Protein AF-A0A1C6H0T8-F1 (afdb_monomer_lite)

Secondary structure (DSSP, 8-state):
--------S-TTS--HHHHHHHH-TT-TTS--HHHHHHHHHHHHH-SSEEEEE--SS----HHHHH-TTEEEEEE----GGGHHHHHHHHHTTSS------SS---SSGGGSTTTTTTTS-SS----TTTT--THHHHHHHHHHTT-

Structure (mmCIF, N/CA/C/O backbone):
data_AF-A0A1C6H0T8-F1
#
_entry.id   AF-A0A1C6H0T8-F1
#
loop_
_atom_site.group_PDB
_atom_site.id
_atom_site.type_symbol
_atom_site.label_atom_id
_atom_site.label_alt_id
_atom_site.label_comp_id
_atom_site.label_asym_id
_atom_site.label_entity_id
_atom_site.label_seq_id
_atom_site.pdbx_PDB_ins_code
_atom_site.Cartn_x
_atom_site.Cartn_y
_atom_site.Cartn_z
_atom_site.occupancy
_atom_site.B_iso_or_equiv
_atom_site.auth_seq_id
_atom_site.auth_comp_id
_atom_site.auth_asym_id
_atom_site.auth_atom_id
_atom_site.pdbx_PDB_model_num
ATOM 1 N N . MET A 1 1 ? 19.440 7.484 -16.255 1.00 38.00 1 MET A N 1
ATOM 2 C CA . MET A 1 1 ? 19.358 8.579 -17.247 1.00 38.00 1 MET A CA 1
ATOM 3 C C . MET A 1 1 ? 18.233 8.180 -18.184 1.00 38.00 1 MET A C 1
ATOM 5 O O . MET A 1 1 ? 18.455 7.317 -19.020 1.00 38.00 1 MET A O 1
ATOM 9 N N . GLU A 1 2 ? 17.011 8.667 -17.971 1.00 44.78 2 GLU A N 1
ATOM 10 C CA . GLU A 1 2 ? 15.927 8.392 -18.922 1.00 44.78 2 GLU A CA 1
ATOM 11 C C . GLU A 1 2 ? 16.230 9.121 -20.236 1.00 44.78 2 GLU A C 1
ATOM 13 O O . GLU A 1 2 ? 16.585 10.303 -20.240 1.00 44.78 2 GLU A O 1
ATOM 18 N N . TYR A 1 3 ? 16.157 8.395 -21.349 1.00 44.88 3 TYR A N 1
ATOM 19 C CA . TYR A 1 3 ? 16.279 8.956 -22.688 1.00 44.88 3 TYR A CA 1
ATOM 20 C C . TYR A 1 3 ? 15.083 9.883 -22.946 1.00 44.88 3 TYR A C 1
ATOM 22 O O . TYR A 1 3 ? 13.950 9.424 -22.964 1.00 44.88 3 TYR A O 1
ATOM 30 N N . ASN A 1 4 ? 15.309 11.182 -23.147 1.00 56.62 4 ASN A N 1
ATOM 31 C CA . ASN A 1 4 ? 14.241 12.174 -23.329 1.00 56.62 4 ASN A CA 1
ATOM 32 C C . ASN A 1 4 ? 14.103 12.674 -24.778 1.00 56.62 4 ASN A C 1
ATOM 34 O O . ASN A 1 4 ? 13.678 13.803 -25.009 1.00 56.62 4 ASN A O 1
ATOM 38 N N . GLY A 1 5 ? 14.423 11.832 -25.766 1.00 56.31 5 GLY A N 1
ATOM 39 C CA . GLY A 1 5 ? 14.209 12.103 -27.196 1.00 56.31 5 GLY A CA 1
ATOM 40 C C . GLY A 1 5 ? 12.739 12.107 -27.644 1.00 56.31 5 GLY A C 1
ATOM 41 O O . GLY A 1 5 ? 12.459 11.829 -28.807 1.00 56.31 5 GLY A O 1
ATOM 42 N N . GLU A 1 6 ? 11.792 12.390 -26.749 1.00 59.41 6 GLU A N 1
ATOM 43 C CA . GLU A 1 6 ? 10.364 12.345 -27.047 1.00 59.41 6 GLU A CA 1
ATOM 44 C C . GLU A 1 6 ? 9.867 13.669 -27.635 1.00 59.41 6 GLU A C 1
ATOM 46 O O . GLU A 1 6 ? 9.977 14.744 -27.040 1.00 59.41 6 GLU A O 1
ATOM 51 N N . PHE A 1 7 ? 9.265 13.572 -28.822 1.00 58.47 7 PHE A N 1
ATOM 52 C CA . PHE A 1 7 ? 8.320 14.562 -29.318 1.00 58.47 7 PHE A CA 1
ATOM 53 C C . PHE A 1 7 ? 7.196 14.706 -28.284 1.00 58.47 7 PHE A C 1
ATOM 55 O O . PHE A 1 7 ? 6.376 13.804 -28.141 1.00 58.47 7 PHE A O 1
ATOM 62 N N . ASN A 1 8 ? 7.169 15.827 -27.560 1.00 61.53 8 ASN A N 1
ATOM 63 C CA . ASN A 1 8 ? 6.057 16.184 -26.689 1.00 61.53 8 ASN A CA 1
ATOM 64 C C . ASN A 1 8 ? 5.010 16.960 -27.517 1.00 61.53 8 ASN A C 1
ATOM 66 O O . ASN A 1 8 ? 5.266 18.122 -27.851 1.00 61.53 8 ASN A O 1
ATOM 70 N N . PRO A 1 9 ? 3.851 16.365 -27.869 1.00 64.56 9 PRO A N 1
ATOM 71 C CA . PRO A 1 9 ? 2.785 17.081 -28.573 1.00 64.56 9 PRO A CA 1
ATOM 72 C C . PRO A 1 9 ? 2.162 18.211 -27.737 1.00 64.56 9 PRO A C 1
ATOM 74 O O . PRO A 1 9 ? 1.474 19.059 -28.304 1.00 64.56 9 PRO A O 1
ATOM 77 N N . TRP A 1 10 ? 2.429 18.246 -26.426 1.00 67.31 10 TRP A N 1
ATOM 78 C CA . TRP A 1 10 ? 1.857 19.171 -25.446 1.00 67.31 10 TRP A CA 1
ATOM 79 C C . TRP A 1 10 ? 2.974 19.919 -24.693 1.00 67.31 10 TRP A C 1
ATOM 81 O O . TRP A 1 10 ? 3.296 19.597 -23.551 1.00 67.31 10 TRP A O 1
ATOM 91 N N . PRO A 1 11 ? 3.645 20.891 -25.338 1.00 60.44 11 PRO A N 1
ATOM 92 C CA . PRO A 1 11 ? 4.848 21.546 -24.811 1.00 60.44 11 PRO A CA 1
ATOM 93 C C . PRO A 1 11 ? 4.638 22.344 -23.511 1.00 60.44 11 PRO A C 1
ATOM 95 O O . PRO A 1 11 ? 5.618 22.694 -22.851 1.00 60.44 11 PRO A O 1
ATOM 98 N N . ASP A 1 12 ? 3.392 22.650 -23.161 1.00 64.56 12 ASP A N 1
ATOM 99 C CA . ASP A 1 12 ? 2.960 23.311 -21.930 1.00 64.56 12 ASP A CA 1
ATOM 100 C C . ASP A 1 12 ? 2.586 22.335 -20.804 1.00 64.56 12 ASP A C 1
ATOM 102 O O . ASP A 1 12 ? 2.603 22.723 -19.634 1.00 64.56 12 ASP A O 1
ATOM 106 N N . GLU A 1 13 ? 2.319 21.067 -21.123 1.00 59.91 13 GLU A N 1
ATOM 107 C CA . GLU A 1 13 ? 2.213 20.014 -20.122 1.00 59.91 13 GLU A CA 1
ATOM 108 C C . GLU A 1 13 ? 3.627 19.611 -19.699 1.00 59.91 13 GLU A C 1
ATOM 110 O O . GLU A 1 13 ? 4.445 19.131 -20.491 1.00 59.91 13 GLU A O 1
ATOM 115 N N . THR A 1 14 ? 3.950 19.851 -18.427 1.00 57.28 14 THR A N 1
ATOM 116 C CA . THR A 1 14 ? 5.185 19.374 -17.809 1.00 57.28 14 THR A CA 1
ATOM 117 C C . THR A 1 14 ? 5.345 17.899 -18.156 1.00 57.28 14 THR A C 1
ATOM 119 O O . THR A 1 14 ? 4.455 17.104 -17.860 1.00 57.28 14 THR A O 1
ATOM 122 N N . SER A 1 15 ? 6.456 17.519 -18.795 1.00 70.56 15 SER A N 1
ATOM 123 C CA . SER A 1 15 ? 6.672 16.119 -19.168 1.00 70.56 15 SER A CA 1
ATOM 124 C C . SER A 1 15 ? 6.547 15.267 -17.903 1.00 70.56 15 SER A C 1
ATOM 126 O O . SER A 1 15 ? 7.357 15.440 -16.988 1.00 70.56 15 SER A O 1
ATOM 128 N N . MET A 1 16 ? 5.547 14.383 -17.849 1.00 69.88 16 MET A N 1
ATOM 129 C CA . MET A 1 16 ? 5.251 13.519 -16.697 1.00 69.88 16 MET A CA 1
ATOM 130 C C . MET A 1 16 ? 6.491 12.854 -16.072 1.00 69.88 16 MET A C 1
ATOM 132 O O . MET A 1 16 ? 6.556 12.810 -14.845 1.00 69.88 16 MET A O 1
ATOM 136 N N . PRO A 1 17 ? 7.526 12.452 -16.841 1.00 73.12 17 PRO A N 1
ATOM 137 C CA . PRO A 1 17 ? 8.780 11.953 -16.272 1.00 73.12 17 PRO A CA 1
ATOM 138 C C . PRO A 1 17 ? 9.494 12.929 -15.324 1.00 73.12 17 PRO A C 1
ATOM 140 O O . PRO A 1 17 ? 9.984 12.528 -14.275 1.00 73.12 17 PRO A O 1
ATOM 143 N N . LYS A 1 18 ? 9.509 14.233 -15.636 1.00 76.94 18 LYS A N 1
ATOM 144 C CA . LYS A 1 18 ? 10.136 15.254 -14.775 1.00 76.94 18 LYS A CA 1
ATOM 145 C C . LYS A 1 18 ? 9.392 15.405 -13.455 1.00 76.94 18 LYS A C 1
ATOM 147 O O . LYS A 1 18 ? 10.019 15.393 -12.404 1.00 76.94 18 LYS A O 1
ATOM 152 N N . LEU A 1 19 ? 8.064 15.516 -13.515 1.00 80.56 19 LEU A N 1
ATOM 153 C CA . LEU A 1 19 ? 7.232 15.602 -12.314 1.00 80.56 19 LEU A CA 1
ATOM 154 C C . LEU A 1 19 ? 7.360 14.334 -11.466 1.00 80.56 19 LEU A C 1
ATOM 156 O O . LEU A 1 19 ? 7.510 14.423 -10.253 1.00 80.56 19 LEU A O 1
ATOM 160 N N . SER A 1 20 ? 7.348 13.164 -12.109 1.00 81.75 20 SER A N 1
ATOM 161 C CA . SER A 1 20 ? 7.553 11.882 -11.436 1.00 81.75 20 SER A CA 1
ATOM 162 C C . SER A 1 20 ? 8.899 11.851 -10.710 1.00 81.75 20 SER A C 1
ATOM 164 O O . SER A 1 20 ? 8.937 11.564 -9.519 1.00 81.75 20 SER A O 1
ATOM 166 N N . ALA A 1 21 ? 9.986 12.246 -11.378 1.00 82.38 21 ALA A N 1
ATOM 167 C CA . ALA A 1 21 ? 11.323 12.272 -10.787 1.00 82.38 21 ALA A CA 1
ATOM 168 C C . ALA A 1 21 ? 11.448 13.249 -9.601 1.00 82.38 21 ALA A C 1
ATOM 170 O O . ALA A 1 21 ? 12.222 13.004 -8.678 1.00 82.38 21 ALA A O 1
ATOM 171 N N . GLU A 1 22 ? 10.689 14.349 -9.605 1.00 86.69 22 GLU A N 1
ATOM 172 C CA . GLU A 1 22 ? 10.637 15.295 -8.484 1.00 86.69 22 GLU A CA 1
ATOM 173 C C . GLU A 1 22 ? 9.837 14.751 -7.290 1.00 86.69 22 GLU A C 1
ATOM 175 O O . GLU A 1 22 ? 10.212 14.977 -6.138 1.00 86.69 22 GLU A O 1
ATOM 180 N N . VAL A 1 23 ? 8.738 14.036 -7.549 1.00 87.12 23 VAL A N 1
ATOM 181 C CA . VAL A 1 23 ? 7.859 13.474 -6.510 1.00 87.12 23 VAL A CA 1
ATOM 182 C C . VAL A 1 23 ? 8.450 12.198 -5.899 1.00 87.12 23 VAL A C 1
ATOM 184 O O . VAL A 1 23 ? 8.439 12.030 -4.677 1.00 87.12 23 VAL A O 1
ATOM 187 N N . TYR A 1 24 ? 8.997 11.319 -6.736 1.00 89.00 24 TYR A N 1
ATOM 188 C CA . TYR A 1 24 ? 9.503 9.993 -6.388 1.00 89.00 24 TYR A CA 1
ATOM 189 C C . TYR A 1 24 ? 11.035 9.953 -6.428 1.00 89.00 24 TYR A C 1
ATOM 191 O O . TYR A 1 24 ? 11.637 9.209 -7.198 1.00 89.00 24 TYR A O 1
ATOM 199 N N . LEU A 1 25 ? 11.675 10.750 -5.567 1.00 87.56 25 LEU A N 1
ATOM 200 C CA . LEU A 1 25 ? 13.142 10.860 -5.493 1.00 87.56 25 LEU A CA 1
ATOM 201 C C . LEU A 1 25 ? 13.857 9.512 -5.292 1.00 87.56 25 LEU A C 1
ATOM 203 O O . LEU A 1 25 ? 14.937 9.305 -5.838 1.00 87.56 25 LEU A O 1
ATOM 207 N N . ASP A 1 26 ? 13.246 8.607 -4.522 1.00 87.88 26 ASP A N 1
ATOM 208 C CA . ASP A 1 26 ? 13.780 7.271 -4.224 1.00 87.88 26 ASP A CA 1
ATOM 209 C C . ASP A 1 26 ? 13.193 6.179 -5.151 1.00 87.88 26 ASP A C 1
ATOM 211 O O . ASP A 1 26 ? 13.452 4.993 -4.949 1.00 87.88 26 ASP A O 1
ATOM 215 N N . GLY A 1 27 ? 12.388 6.557 -6.150 1.00 87.75 27 GLY A N 1
ATOM 216 C CA . GLY A 1 27 ? 11.562 5.650 -6.951 1.00 87.75 27 GLY A CA 1
ATOM 217 C C . GLY A 1 27 ? 10.133 5.497 -6.414 1.00 87.75 27 GLY A C 1
ATOM 218 O O . GLY A 1 27 ? 9.840 5.790 -5.254 1.00 87.75 27 GLY A O 1
ATOM 219 N N . ASP A 1 28 ? 9.229 5.042 -7.280 1.00 88.50 28 ASP A N 1
ATOM 220 C CA . ASP A 1 28 ? 7.789 4.893 -7.015 1.00 88.50 28 ASP A CA 1
ATOM 221 C C . ASP A 1 28 ? 7.438 3.682 -6.130 1.00 88.50 28 ASP A C 1
ATOM 223 O O . ASP A 1 28 ? 6.322 3.575 -5.621 1.00 88.50 28 ASP A O 1
ATOM 227 N N . PHE A 1 29 ? 8.410 2.801 -5.880 1.00 91.94 29 PHE A N 1
ATOM 228 C CA . PHE A 1 29 ? 8.291 1.694 -4.935 1.00 91.94 29 PHE A CA 1
ATOM 229 C C . PHE A 1 29 ? 8.236 2.153 -3.467 1.00 91.94 29 PHE A C 1
ATOM 231 O O . PHE A 1 29 ? 7.721 1.426 -2.618 1.00 91.94 29 PHE A O 1
ATOM 238 N N . TYR A 1 30 ? 8.763 3.331 -3.128 1.00 93.94 30 TYR A N 1
ATOM 239 C CA . TYR A 1 30 ? 8.821 3.813 -1.745 1.00 93.94 30 TYR A CA 1
ATOM 240 C C . TYR A 1 30 ? 7.826 4.942 -1.489 1.00 93.94 30 TYR A C 1
ATOM 242 O O . TYR A 1 30 ? 7.490 5.717 -2.381 1.00 93.94 30 TYR A O 1
ATOM 250 N N . LEU A 1 31 ? 7.418 5.093 -0.224 1.00 94.44 31 LEU A N 1
ATOM 251 C CA . LEU A 1 31 ? 6.688 6.286 0.202 1.00 94.44 31 LEU A CA 1
ATOM 252 C C . LEU A 1 31 ? 7.500 7.550 -0.101 1.00 94.44 31 LEU A C 1
ATOM 254 O O . LEU A 1 31 ? 8.695 7.644 0.222 1.00 94.44 31 LEU A O 1
ATOM 258 N N . THR A 1 32 ? 6.810 8.548 -0.638 1.00 94.56 32 THR A N 1
ATOM 259 C CA . THR A 1 32 ? 7.350 9.887 -0.862 1.00 94.56 32 THR A CA 1
ATOM 260 C C . THR A 1 32 ? 7.764 10.534 0.463 1.00 94.56 32 THR A C 1
ATOM 262 O O . THR A 1 32 ? 7.308 10.166 1.553 1.00 94.56 32 THR A O 1
ATOM 265 N N . ALA A 1 33 ? 8.609 11.566 0.396 1.00 93.56 33 ALA A N 1
ATOM 266 C CA . ALA A 1 33 ? 8.983 12.337 1.583 1.00 93.56 33 ALA A CA 1
ATOM 267 C C . ALA A 1 33 ? 7.758 12.959 2.286 1.00 93.56 33 ALA A C 1
AT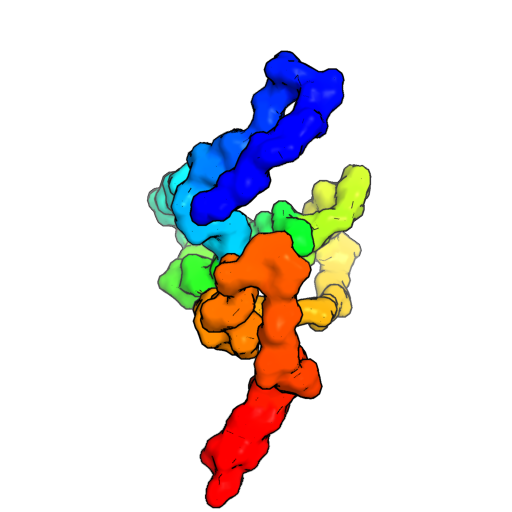OM 269 O O . ALA A 1 33 ? 7.723 13.052 3.515 1.00 93.56 33 ALA A O 1
ATOM 270 N N . GLY A 1 34 ? 6.740 13.352 1.510 1.00 94.62 34 GLY A N 1
ATOM 271 C CA . GLY A 1 34 ? 5.481 13.882 2.030 1.00 94.62 34 GLY A CA 1
ATOM 272 C C . GLY A 1 34 ? 4.681 12.840 2.810 1.00 94.62 34 GLY A C 1
ATOM 273 O O . GLY A 1 34 ? 4.247 13.121 3.925 1.00 94.62 34 GLY A O 1
ATOM 274 N N . GLU A 1 35 ? 4.539 11.628 2.272 1.00 95.25 35 GLU A N 1
ATOM 275 C CA . GLU A 1 35 ? 3.830 10.527 2.939 1.00 95.25 35 GLU A CA 1
ATOM 276 C C . GLU A 1 35 ? 4.545 10.075 4.214 1.00 95.25 35 GLU A C 1
ATOM 278 O O . GLU A 1 35 ? 3.900 9.914 5.248 1.00 95.25 35 GLU A O 1
ATOM 283 N N . LYS A 1 36 ? 5.882 9.962 4.185 1.00 95.38 36 LYS A N 1
ATOM 284 C CA . LYS A 1 36 ? 6.693 9.657 5.379 1.00 95.38 36 LYS A CA 1
ATOM 285 C C . LYS A 1 36 ? 6.496 10.710 6.475 1.00 95.38 36 LYS A C 1
ATOM 287 O O . LYS A 1 36 ? 6.347 10.370 7.645 1.00 95.38 36 LYS A O 1
ATOM 292 N N . LYS A 1 37 ? 6.465 11.995 6.101 1.00 96.69 37 LYS A N 1
ATOM 293 C CA . LYS A 1 37 ? 6.219 13.095 7.042 1.00 96.69 37 LYS A CA 1
ATOM 294 C C . LYS A 1 37 ? 4.807 13.042 7.624 1.00 96.69 37 LYS A C 1
ATOM 296 O O . LYS A 1 37 ? 4.654 13.219 8.828 1.00 96.69 37 LYS A O 1
ATOM 301 N N . LEU A 1 38 ? 3.794 12.805 6.790 1.00 96.38 38 LEU A N 1
ATOM 302 C CA . LEU A 1 38 ? 2.411 12.667 7.245 1.00 96.38 38 LEU A CA 1
ATOM 303 C C . LEU A 1 38 ? 2.276 11.514 8.241 1.00 96.38 38 LEU A C 1
ATOM 305 O O . LEU A 1 38 ? 1.645 11.682 9.280 1.00 96.38 38 LEU A O 1
ATOM 309 N N . LEU A 1 39 ? 2.897 10.373 7.941 1.00 95.69 39 LEU A N 1
ATOM 310 C CA . LEU A 1 39 ? 2.890 9.213 8.820 1.00 95.69 39 LEU A CA 1
ATOM 311 C C . LEU A 1 39 ? 3.477 9.562 10.198 1.00 95.69 39 LEU A C 1
ATOM 313 O O . LEU A 1 39 ? 2.789 9.384 11.198 1.00 95.69 39 LEU A O 1
ATOM 317 N N . ALA A 1 40 ? 4.660 10.185 10.242 1.00 95.50 40 ALA A N 1
ATOM 318 C CA . ALA A 1 40 ? 5.280 10.625 11.495 1.00 95.50 40 ALA A CA 1
ATOM 319 C C . ALA A 1 40 ? 4.376 11.580 12.304 1.00 95.50 40 ALA A C 1
ATOM 321 O O . ALA A 1 40 ? 4.254 11.449 13.519 1.00 95.50 40 ALA A O 1
ATOM 322 N N . GLN A 1 41 ? 3.680 12.510 11.640 1.00 97.25 41 GLN A N 1
ATOM 323 C CA . GLN A 1 41 ? 2.741 13.422 12.308 1.00 97.25 41 GLN A CA 1
ATOM 324 C C . GLN A 1 41 ? 1.520 12.699 12.896 1.00 97.25 41 GLN A C 1
ATOM 326 O O . GLN A 1 41 ? 0.998 13.107 13.931 1.00 97.25 41 GLN A O 1
ATOM 331 N N . VAL A 1 42 ? 1.035 11.643 12.240 1.00 96.62 42 VAL A N 1
ATOM 332 C CA . VAL A 1 42 ? -0.076 10.826 12.750 1.00 96.62 42 VAL A CA 1
ATOM 333 C C . VAL A 1 42 ? 0.391 9.975 13.934 1.00 96.62 42 VAL A C 1
ATOM 335 O O . VAL A 1 42 ? -0.307 9.915 14.946 1.00 96.62 42 VAL A O 1
ATOM 338 N N . GLU A 1 43 ? 1.579 9.375 13.841 1.00 95.00 43 GLU A N 1
ATOM 339 C CA . GLU A 1 43 ? 2.205 8.578 14.906 1.00 95.00 43 GLU A CA 1
ATOM 340 C C . GLU A 1 43 ? 2.450 9.388 16.190 1.00 95.00 43 GLU A C 1
ATOM 342 O O . GLU A 1 43 ? 2.355 8.842 17.291 1.00 95.00 43 GLU A O 1
ATOM 347 N N . GLU A 1 44 ? 2.721 10.692 16.083 1.00 96.38 44 GLU A N 1
ATOM 348 C CA . GLU A 1 44 ? 2.861 11.594 17.237 1.00 96.38 44 GLU A CA 1
ATOM 349 C C . GLU A 1 44 ? 1.551 11.783 18.020 1.00 96.38 44 GLU A C 1
ATOM 351 O O . GLU A 1 44 ? 1.583 12.056 19.221 1.00 96.38 44 GLU A O 1
ATOM 356 N N . VAL A 1 45 ? 0.399 11.646 17.356 1.00 97.56 45 VAL A N 1
ATOM 357 C CA . VAL A 1 45 ? -0.916 12.003 17.915 1.00 97.56 45 VAL A CA 1
ATOM 358 C C . VAL A 1 45 ? -1.749 10.777 18.288 1.00 97.56 45 VAL A C 1
ATOM 360 O O . VAL A 1 45 ? -2.545 10.841 19.227 1.00 97.56 45 VAL A O 1
ATOM 363 N N . TYR A 1 46 ? -1.589 9.663 17.573 1.00 97.19 46 TYR A N 1
ATOM 364 C CA . TYR A 1 46 ? -2.440 8.482 17.711 1.00 97.19 46 TYR A CA 1
ATOM 365 C C . TYR A 1 46 ? -1.629 7.225 18.024 1.00 97.19 46 TYR A C 1
ATOM 367 O O . TYR A 1 46 ? -0.607 6.965 17.403 1.00 97.19 46 TYR A O 1
ATOM 375 N N . ASP A 1 47 ? -2.141 6.392 18.934 1.00 96.06 47 ASP A N 1
ATOM 376 C CA . ASP A 1 47 ? -1.528 5.103 19.306 1.00 96.06 47 ASP A CA 1
ATOM 377 C C . ASP A 1 47 ? -2.208 3.887 18.656 1.00 96.06 47 ASP A C 1
ATOM 379 O O . ASP A 1 47 ? -1.818 2.745 18.892 1.00 96.06 47 ASP A O 1
ATOM 383 N N . LYS A 1 48 ? -3.272 4.112 17.876 1.00 96.69 48 LYS A N 1
ATOM 384 C CA . LYS A 1 48 ? -3.998 3.069 17.141 1.00 96.69 48 LYS A CA 1
ATOM 385 C C . LYS A 1 48 ? -4.321 3.562 15.745 1.00 96.69 48 LYS A C 1
ATOM 387 O O . LYS A 1 48 ? -5.243 4.357 15.565 1.00 96.69 48 LYS A O 1
ATOM 392 N N . ILE A 1 49 ? -3.568 3.071 14.775 1.00 97.69 49 ILE A N 1
ATOM 393 C CA . ILE A 1 49 ? -3.617 3.530 13.392 1.00 97.69 49 ILE A CA 1
ATOM 394 C C . ILE A 1 49 ? -4.087 2.379 12.500 1.00 97.69 49 ILE A C 1
ATOM 396 O O . ILE A 1 49 ? -3.667 1.231 12.655 1.00 97.69 49 ILE A O 1
ATOM 400 N N . VAL A 1 50 ? -4.980 2.698 11.563 1.00 97.31 50 VAL A N 1
ATOM 401 C CA . VAL A 1 50 ? -5.349 1.816 10.452 1.00 97.31 50 VAL A CA 1
ATOM 402 C C . VAL A 1 50 ? -4.929 2.502 9.164 1.00 97.31 50 VAL A C 1
ATOM 404 O O . VAL A 1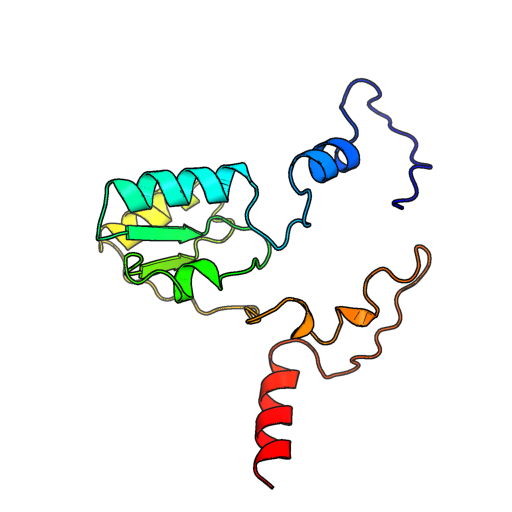 50 ? -5.320 3.639 8.909 1.00 97.31 50 VAL A O 1
ATOM 407 N N . VAL A 1 51 ? -4.143 1.804 8.352 1.00 97.12 51 VAL A N 1
ATOM 408 C CA . VAL A 1 51 ? -3.657 2.307 7.065 1.00 97.12 51 VAL A CA 1
ATOM 409 C C . VAL A 1 51 ? -4.549 1.794 5.941 1.00 97.12 51 VAL A C 1
ATOM 411 O O . VAL A 1 51 ? -4.896 0.615 5.905 1.00 97.12 51 VAL A O 1
ATOM 414 N N . VAL A 1 52 ? -4.878 2.660 4.984 1.00 96.62 52 VAL A N 1
ATOM 415 C CA . VAL A 1 52 ? -5.576 2.279 3.750 1.00 96.62 52 VAL A CA 1
ATOM 416 C C . VAL A 1 52 ? -4.644 2.507 2.562 1.00 96.62 52 VAL A C 1
ATOM 418 O O . VAL A 1 52 ? -4.266 3.637 2.272 1.00 96.62 52 VAL A O 1
ATOM 421 N N . LEU A 1 53 ? -4.271 1.428 1.877 1.00 95.69 53 LEU A N 1
ATOM 422 C CA . LEU A 1 53 ? -3.374 1.436 0.724 1.00 95.69 53 LEU A CA 1
ATOM 423 C C . LEU A 1 53 ? -4.186 1.595 -0.567 1.00 95.69 53 LEU A C 1
ATOM 425 O O . LEU A 1 53 ? -4.694 0.613 -1.117 1.00 95.69 53 LEU A O 1
ATOM 429 N N . ASN A 1 54 ? -4.296 2.832 -1.045 1.00 94.25 54 ASN A N 1
ATOM 430 C CA . ASN A 1 54 ? -4.857 3.174 -2.355 1.00 94.25 54 ASN A CA 1
ATOM 431 C C . ASN A 1 54 ? -3.724 3.296 -3.386 1.00 94.25 54 ASN A C 1
ATOM 433 O O . ASN A 1 54 ? -3.317 4.396 -3.752 1.00 94.25 54 ASN A O 1
ATOM 437 N N . ILE A 1 55 ? -3.164 2.153 -3.778 1.00 93.31 55 ILE A N 1
ATOM 438 C CA . ILE A 1 55 ? -1.968 2.057 -4.626 1.00 93.31 55 ILE A CA 1
ATOM 439 C C . ILE A 1 55 ? -2.267 1.224 -5.878 1.00 93.31 55 ILE A C 1
ATOM 441 O O . ILE A 1 55 ? -3.001 0.235 -5.809 1.00 93.31 55 ILE A O 1
ATOM 445 N N . GLY A 1 56 ? -1.705 1.632 -7.020 1.00 89.00 56 GLY A N 1
ATOM 446 C CA . GLY A 1 56 ? -1.823 0.904 -8.291 1.00 89.00 56 GLY A CA 1
ATOM 447 C C . GLY A 1 56 ? -0.767 -0.189 -8.461 1.00 89.00 56 GLY A C 1
ATOM 448 O O . GLY A 1 56 ? -1.094 -1.295 -8.882 1.00 89.00 56 GLY A O 1
ATOM 449 N N . GLY A 1 57 ? 0.476 0.115 -8.088 1.00 90.12 57 GLY A N 1
ATOM 450 C CA . GLY A 1 57 ? 1.584 -0.837 -8.020 1.00 90.12 57 GLY A CA 1
ATOM 451 C C . GLY A 1 57 ? 1.862 -1.299 -6.592 1.00 90.12 57 GLY A C 1
ATOM 452 O O . GLY A 1 57 ? 1.345 -0.736 -5.624 1.00 90.12 57 GLY A O 1
ATOM 453 N N . VAL A 1 58 ? 2.687 -2.335 -6.464 1.00 92.38 58 VAL A N 1
ATOM 454 C CA . VAL A 1 58 ? 3.215 -2.776 -5.170 1.00 92.38 58 VAL A CA 1
ATOM 455 C C . VAL A 1 58 ? 4.258 -1.772 -4.675 1.00 92.38 58 VAL A C 1
ATOM 457 O O . VAL A 1 58 ? 5.112 -1.348 -5.445 1.00 92.38 58 VAL A O 1
ATOM 460 N N . ILE A 1 59 ? 4.211 -1.442 -3.384 1.00 94.38 59 ILE A N 1
ATOM 461 C CA . ILE A 1 59 ? 5.178 -0.562 -2.713 1.00 94.38 59 ILE A CA 1
ATOM 462 C C . ILE A 1 59 ? 5.833 -1.278 -1.528 1.00 94.38 59 ILE A C 1
ATOM 464 O O . ILE A 1 59 ? 5.330 -2.305 -1.056 1.00 94.38 59 ILE A O 1
ATOM 468 N N . ASP A 1 60 ? 6.907 -0.701 -0.993 1.00 94.69 60 ASP A N 1
ATOM 469 C CA . ASP A 1 60 ? 7.466 -1.099 0.294 1.00 94.69 60 ASP A CA 1
ATOM 470 C C . ASP A 1 60 ? 6.411 -0.977 1.402 1.00 94.69 60 ASP A C 1
ATOM 472 O O . ASP A 1 60 ? 5.831 0.088 1.620 1.00 94.69 60 ASP A O 1
ATOM 476 N N . LEU A 1 61 ? 6.201 -2.068 2.142 1.00 95.19 61 LEU A N 1
ATOM 477 C CA . LEU A 1 61 ? 5.343 -2.110 3.331 1.00 95.19 61 LEU A CA 1
ATOM 478 C C . LEU A 1 61 ? 6.149 -2.347 4.618 1.00 95.19 61 LEU A C 1
ATOM 480 O O . LEU A 1 61 ? 5.572 -2.660 5.664 1.00 95.19 61 LEU A O 1
ATOM 484 N N . SER A 1 62 ? 7.483 -2.225 4.575 1.00 93.94 62 SER A N 1
ATOM 485 C CA . SER A 1 62 ? 8.336 -2.453 5.745 1.00 93.94 62 SER A CA 1
ATOM 486 C C . SER A 1 62 ? 8.021 -1.501 6.903 1.00 93.94 62 SER A C 1
ATOM 488 O O . SER A 1 62 ? 8.135 -1.900 8.061 1.00 93.94 62 SER A O 1
ATOM 490 N N . TRP A 1 63 ? 7.566 -0.282 6.604 1.00 94.44 63 TRP A N 1
ATOM 491 C CA . TRP A 1 63 ? 7.139 0.719 7.584 1.00 94.44 63 TRP A CA 1
ATOM 492 C C . TRP A 1 63 ? 5.900 0.276 8.375 1.00 94.44 63 TRP A C 1
ATOM 494 O O . TRP A 1 63 ? 5.917 0.376 9.596 1.00 94.44 63 TRP A O 1
ATOM 504 N N . ILE A 1 64 ? 4.901 -0.346 7.728 1.00 95.38 64 ILE A N 1
ATOM 505 C CA . ILE A 1 64 ? 3.728 -0.923 8.418 1.00 95.38 64 ILE A CA 1
ATOM 506 C C . ILE A 1 64 ? 4.168 -1.998 9.408 1.00 95.38 64 ILE A C 1
ATOM 508 O O . ILE A 1 64 ? 3.655 -2.091 10.514 1.00 95.38 64 ILE A O 1
ATOM 512 N N . LYS A 1 65 ? 5.125 -2.839 9.004 1.00 91.31 65 LYS A N 1
ATOM 513 C CA . LYS A 1 65 ? 5.603 -3.949 9.834 1.00 91.31 65 LYS A CA 1
ATOM 514 C C . LYS A 1 65 ? 6.435 -3.487 11.038 1.00 91.31 65 LYS A C 1
ATOM 516 O O . LYS A 1 65 ? 6.560 -4.246 11.995 1.00 91.31 65 LYS A O 1
ATOM 521 N N . ARG A 1 66 ? 7.085 -2.324 10.950 1.00 92.94 66 ARG A N 1
ATOM 522 C CA . ARG A 1 66 ? 8.015 -1.819 11.972 1.00 92.94 66 ARG A CA 1
ATOM 523 C C . ARG A 1 66 ? 7.339 -0.956 13.033 1.00 92.94 66 ARG A C 1
ATOM 525 O O . ARG A 1 66 ? 7.928 -0.802 14.097 1.00 92.94 66 ARG A O 1
ATOM 532 N N . ASP A 1 67 ? 6.170 -0.396 12.742 1.00 94.31 67 ASP A N 1
ATOM 533 C CA . ASP A 1 67 ? 5.442 0.459 13.674 1.00 94.31 67 ASP A CA 1
ATOM 534 C C . ASP A 1 67 ? 4.330 -0.314 14.397 1.00 94.31 67 ASP A C 1
ATOM 536 O O . ASP A 1 67 ? 3.311 -0.685 13.813 1.00 94.31 67 ASP A O 1
ATOM 540 N N . ASP A 1 68 ? 4.516 -0.512 15.703 1.00 95.25 68 ASP A N 1
ATOM 541 C CA . ASP A 1 68 ? 3.560 -1.194 16.577 1.00 95.25 68 ASP A CA 1
ATOM 542 C C . ASP A 1 68 ? 2.237 -0.418 16.754 1.00 95.25 68 ASP A C 1
ATOM 544 O O . ASP A 1 68 ? 1.240 -0.996 17.200 1.00 95.25 68 ASP A O 1
ATOM 548 N N . LYS A 1 69 ? 2.188 0.880 16.411 1.00 96.81 69 LYS A N 1
ATOM 549 C CA . LYS A 1 69 ? 0.954 1.685 16.455 1.00 96.81 69 LYS A CA 1
ATOM 550 C C . LYS A 1 69 ? 0.007 1.365 15.299 1.00 96.81 69 LYS A C 1
ATOM 552 O O . LYS A 1 69 ? -1.202 1.605 15.415 1.00 96.81 69 LYS A O 1
ATOM 557 N N . ILE A 1 70 ? 0.510 0.806 14.195 1.00 97.31 70 ILE A N 1
ATOM 558 C CA . ILE A 1 70 ? -0.306 0.406 13.045 1.00 97.31 70 ILE A CA 1
ATOM 559 C C . ILE A 1 70 ? -0.901 -0.980 13.305 1.00 97.31 70 ILE A C 1
ATOM 561 O O . ILE A 1 70 ? -0.287 -2.021 13.086 1.00 97.31 70 ILE A O 1
ATOM 565 N N . GLY A 1 71 ? -2.152 -0.994 13.762 1.00 96.31 71 GLY A N 1
ATOM 566 C CA . GLY A 1 71 ? -2.853 -2.223 14.138 1.00 96.31 71 GLY A CA 1
ATOM 567 C C . GLY A 1 71 ? -3.478 -2.981 12.965 1.00 96.31 71 GLY A C 1
ATOM 568 O O . GLY A 1 71 ? -3.812 -4.157 13.109 1.00 96.31 71 GLY A O 1
ATOM 569 N N . ALA A 1 72 ? -3.677 -2.326 11.817 1.00 96.38 72 ALA A N 1
ATOM 570 C CA . ALA A 1 72 ? -4.242 -2.952 10.624 1.00 96.38 72 ALA A CA 1
ATOM 571 C C . ALA A 1 72 ? -3.895 -2.189 9.337 1.00 96.38 72 ALA A C 1
ATOM 573 O O . ALA A 1 72 ? -3.697 -0.973 9.347 1.00 96.38 72 ALA A O 1
ATOM 574 N N . ALA A 1 73 ? -3.914 -2.910 8.215 1.00 96.62 73 ALA A N 1
ATOM 575 C CA . ALA A 1 73 ? -3.802 -2.347 6.876 1.00 96.62 73 ALA A CA 1
ATOM 576 C C . ALA A 1 73 ? -4.900 -2.911 5.961 1.00 96.62 73 ALA A C 1
ATOM 578 O O . ALA A 1 73 ? -5.140 -4.120 5.940 1.00 96.62 73 ALA A O 1
ATOM 579 N N . LEU A 1 74 ? -5.549 -2.036 5.192 1.00 97.00 74 LEU A N 1
ATOM 580 C CA . LEU A 1 74 ? -6.525 -2.379 4.160 1.00 97.00 74 LEU A CA 1
ATOM 581 C C . LEU A 1 74 ? -5.943 -2.050 2.785 1.00 97.00 74 LEU A C 1
ATOM 583 O O . LEU A 1 74 ? -5.663 -0.892 2.498 1.00 97.00 74 LEU A O 1
ATOM 587 N N . TYR A 1 75 ? -5.797 -3.051 1.917 1.00 96.12 75 TYR A N 1
ATOM 588 C CA . TYR A 1 75 ? -5.413 -2.834 0.522 1.00 96.12 75 TYR A CA 1
ATOM 589 C C . TYR A 1 75 ? -6.649 -2.585 -0.346 1.00 96.12 75 TYR A C 1
ATOM 591 O O . TYR A 1 75 ? -7.488 -3.473 -0.497 1.00 96.12 75 TYR A O 1
ATOM 599 N N . GLY A 1 76 ? -6.762 -1.366 -0.881 1.00 93.94 76 GLY A N 1
ATOM 600 C CA . GLY A 1 76 ? -7.878 -0.923 -1.721 1.00 93.94 76 GLY A CA 1
ATOM 601 C C . GLY A 1 76 ? -7.623 -1.027 -3.226 1.00 93.94 76 GLY A C 1
ATOM 602 O O . GLY A 1 76 ? -8.580 -1.014 -3.998 1.00 93.94 76 GLY A O 1
ATOM 603 N N . GLY A 1 77 ? -6.358 -1.149 -3.647 1.00 91.25 77 GLY A N 1
ATOM 604 C CA . GLY A 1 77 ? -5.983 -1.131 -5.064 1.00 91.25 77 GLY A CA 1
ATOM 605 C C . GLY A 1 77 ? -6.475 0.139 -5.766 1.00 91.25 77 GLY A C 1
ATOM 606 O O . GLY A 1 77 ? -6.541 1.201 -5.155 1.00 91.25 77 GLY A O 1
ATOM 607 N N . GLN A 1 78 ? -6.884 0.017 -7.030 1.00 89.81 78 GLN A N 1
ATOM 608 C CA . GLN A 1 78 ? -7.558 1.080 -7.782 1.00 89.81 78 GLN A CA 1
ATOM 609 C C . GLN A 1 78 ? -9.052 0.763 -7.927 1.00 89.81 78 GLN A C 1
ATOM 611 O O . GLN A 1 78 ? -9.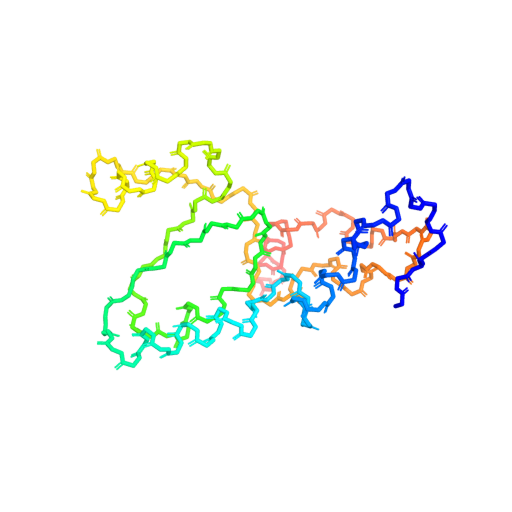510 0.276 -8.958 1.00 89.81 78 GLN A O 1
ATOM 616 N N . GLY A 1 79 ? -9.832 1.039 -6.880 1.00 89.69 79 GLY A N 1
ATOM 617 C CA . GLY A 1 79 ? -11.257 0.680 -6.791 1.00 89.69 79 GLY A CA 1
ATOM 618 C C . GLY A 1 79 ? -12.223 1.454 -7.706 1.00 89.69 79 GLY A C 1
ATOM 619 O O . GLY A 1 79 ? -13.437 1.349 -7.537 1.00 89.69 79 GLY A O 1
ATOM 620 N N . GLY A 1 80 ? -11.719 2.249 -8.654 1.00 94.12 80 GLY A N 1
ATOM 621 C CA . GLY A 1 80 ? -12.535 3.094 -9.528 1.00 94.12 80 GLY A CA 1
ATOM 622 C C . GLY A 1 80 ? -13.340 4.152 -8.763 1.00 94.12 80 GLY A C 1
ATOM 623 O O . GLY A 1 80 ? -13.002 4.523 -7.640 1.00 94.12 80 GLY A O 1
ATOM 624 N N . MET A 1 81 ? -14.424 4.637 -9.376 1.00 96.75 81 MET A N 1
ATOM 625 C CA . MET A 1 81 ? -15.231 5.743 -8.830 1.00 96.75 81 MET A CA 1
ATOM 626 C C . MET A 1 81 ? -15.860 5.428 -7.462 1.00 96.75 81 MET A C 1
ATOM 628 O O . MET A 1 81 ? -16.013 6.327 -6.643 1.00 96.75 81 MET A O 1
ATOM 632 N N . GLU A 1 82 ? -16.167 4.157 -7.188 1.00 96.88 82 GLU A N 1
ATOM 633 C CA . GLU A 1 82 ? -16.776 3.707 -5.926 1.00 96.88 82 GLU A CA 1
ATOM 634 C C . GLU A 1 82 ? -15.759 3.126 -4.930 1.00 96.88 82 GLU A C 1
ATOM 636 O O . GLU A 1 82 ? -16.139 2.617 -3.873 1.00 96.88 82 GLU A O 1
ATOM 641 N N . GLY A 1 83 ? -14.456 3.213 -5.226 1.00 95.75 83 GLY A N 1
ATOM 642 C CA . GLY A 1 83 ? -13.404 2.663 -4.369 1.00 95.75 83 GLY A CA 1
ATOM 643 C C . GLY A 1 83 ? -13.438 3.238 -2.953 1.00 95.75 83 GLY A C 1
ATOM 644 O O . GLY A 1 83 ? -13.321 2.495 -1.980 1.00 95.75 83 GLY A O 1
ATOM 645 N N . GLY A 1 84 ? -13.677 4.547 -2.823 1.00 96.31 84 GLY A N 1
ATOM 646 C CA . GLY A 1 84 ? -13.825 5.213 -1.525 1.00 96.31 84 GLY A CA 1
ATOM 647 C C . GLY A 1 84 ? -14.992 4.654 -0.706 1.00 96.31 84 GLY A C 1
ATOM 648 O O . GLY A 1 84 ? -14.810 4.278 0.453 1.00 96.31 84 GLY A O 1
ATOM 649 N N . THR A 1 85 ? -16.169 4.530 -1.327 1.00 97.50 85 THR A N 1
ATOM 650 C CA . THR A 1 85 ? -17.370 3.953 -0.706 1.00 97.50 85 THR A CA 1
ATOM 651 C C . THR A 1 85 ? -17.117 2.513 -0.258 1.00 97.50 85 THR A C 1
ATOM 653 O O . THR A 1 85 ? -17.425 2.151 0.878 1.00 97.50 85 THR A O 1
ATOM 656 N N . ALA A 1 86 ? -16.515 1.696 -1.125 1.00 96.94 86 ALA A N 1
ATOM 657 C CA . ALA A 1 86 ? -16.222 0.298 -0.834 1.00 96.94 86 ALA A CA 1
ATOM 658 C C . ALA A 1 86 ? -15.252 0.142 0.351 1.00 96.94 86 ALA A C 1
ATOM 660 O O . ALA A 1 86 ? -15.516 -0.637 1.269 1.00 96.94 86 ALA A O 1
ATOM 661 N N . MET A 1 87 ? -14.161 0.915 0.378 1.00 97.00 87 MET A N 1
ATOM 662 C CA . MET A 1 87 ? -13.201 0.897 1.488 1.00 97.00 87 MET A CA 1
ATOM 663 C C . MET A 1 87 ? -13.852 1.332 2.808 1.00 97.00 87 MET A C 1
ATOM 665 O O . MET A 1 87 ? -13.636 0.688 3.836 1.00 97.00 87 MET A O 1
ATOM 669 N N . ALA A 1 88 ? -14.704 2.362 2.786 1.00 97.12 88 ALA A N 1
ATOM 670 C CA . ALA A 1 88 ? -15.442 2.805 3.968 1.00 97.12 88 ALA A CA 1
ATOM 671 C C . ALA A 1 88 ? -16.387 1.717 4.507 1.00 97.12 88 ALA A C 1
ATOM 673 O O . ALA A 1 88 ? -16.417 1.471 5.711 1.00 97.12 88 ALA A O 1
ATOM 674 N N . GLN A 1 89 ? -17.114 1.011 3.634 1.00 98.06 89 GLN A N 1
ATOM 675 C CA . GLN A 1 89 ? -17.987 -0.095 4.045 1.00 98.06 89 GLN A CA 1
ATOM 676 C C . GLN A 1 89 ? -17.216 -1.228 4.734 1.00 98.06 89 GLN A C 1
ATOM 678 O O . GLN A 1 89 ? -17.706 -1.778 5.722 1.00 98.06 89 GLN A O 1
ATOM 683 N N . VAL A 1 90 ? -16.011 -1.554 4.255 1.00 97.69 90 VAL A N 1
ATOM 684 C CA . VAL A 1 90 ? -15.140 -2.555 4.892 1.00 97.69 90 VAL A CA 1
ATOM 685 C C . VAL A 1 90 ? -14.656 -2.072 6.260 1.00 97.69 90 VAL A C 1
ATOM 687 O O . VAL A 1 90 ? -14.768 -2.805 7.240 1.00 97.69 90 VAL A O 1
ATOM 690 N N . LEU A 1 91 ? -14.173 -0.829 6.359 1.00 97.06 91 LEU A N 1
ATOM 691 C CA . LEU A 1 91 ? -13.688 -0.254 7.621 1.00 97.06 91 LEU A CA 1
ATOM 692 C C . LEU A 1 91 ? -14.793 -0.138 8.679 1.00 97.06 91 LEU A C 1
ATOM 694 O O . LEU A 1 91 ? -14.537 -0.335 9.865 1.00 97.06 91 LEU A O 1
ATOM 698 N N . CYS A 1 92 ? -16.027 0.144 8.257 1.00 97.88 92 CYS A N 1
ATOM 699 C CA . CYS A 1 92 ? -17.194 0.196 9.135 1.00 97.88 92 CYS A CA 1
ATOM 700 C C . CYS A 1 92 ? -17.811 -1.185 9.425 1.00 97.88 92 CYS A C 1
ATOM 702 O O . CYS A 1 92 ? -18.811 -1.256 10.137 1.00 97.88 92 CYS A O 1
ATOM 704 N N . GLY A 1 93 ? -17.258 -2.274 8.879 1.00 97.56 93 GLY A N 1
ATOM 705 C CA . GLY A 1 93 ? -17.756 -3.634 9.102 1.00 97.56 93 GLY A CA 1
ATOM 706 C C . GLY A 1 93 ? -19.107 -3.935 8.443 1.00 97.56 93 GLY A C 1
ATOM 707 O O . GLY A 1 93 ? -19.765 -4.903 8.816 1.00 97.56 93 GLY A O 1
ATOM 708 N N . LEU A 1 94 ? -19.530 -3.129 7.465 1.00 98.44 94 LEU A N 1
ATOM 709 C CA . LEU A 1 94 ? -20.748 -3.375 6.684 1.00 98.44 94 LEU A CA 1
ATOM 710 C C . LEU A 1 94 ? -20.563 -4.540 5.704 1.00 98.44 94 LEU A C 1
ATOM 712 O O . LEU A 1 94 ? -21.528 -5.210 5.342 1.00 98.44 94 LEU A O 1
ATOM 716 N N . VAL A 1 95 ? -19.318 -4.787 5.291 1.00 97.38 95 VAL A N 1
ATOM 717 C CA . VAL A 1 95 ? -18.921 -5.912 4.443 1.00 97.38 95 VAL A CA 1
ATOM 718 C C . VAL A 1 95 ? -17.629 -6.515 4.988 1.00 97.38 95 VAL A C 1
ATOM 720 O O . VAL A 1 95 ? -16.718 -5.792 5.386 1.00 97.38 95 VAL A O 1
ATOM 723 N N . ASN A 1 96 ? -17.526 -7.846 4.978 1.00 97.19 96 ASN A N 1
ATOM 724 C CA . ASN A 1 96 ? -16.296 -8.536 5.363 1.00 97.19 96 ASN A CA 1
ATOM 725 C C . ASN A 1 96 ? -15.273 -8.533 4.214 1.00 97.19 96 ASN A C 1
ATOM 727 O O . ASN A 1 96 ? -15.629 -8.879 3.081 1.00 97.19 96 ASN A O 1
ATOM 731 N N . PRO A 1 97 ? 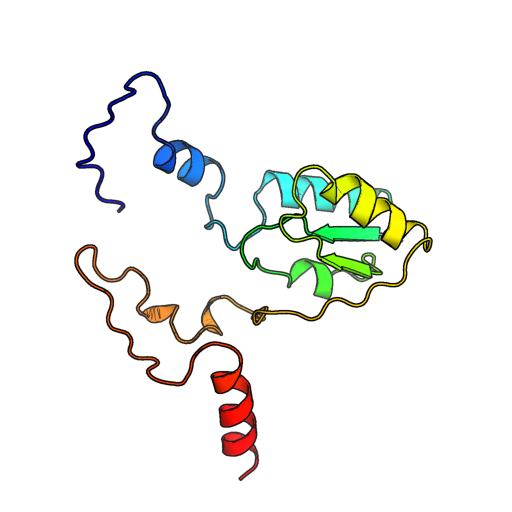-13.991 -8.227 4.486 1.00 95.88 97 PRO A N 1
ATOM 732 C CA . PRO A 1 97 ? -12.950 -8.299 3.470 1.00 95.88 97 PRO A CA 1
ATOM 733 C C . PRO A 1 97 ? -12.755 -9.752 3.012 1.00 95.88 97 PRO A C 1
ATOM 735 O O . PRO A 1 97 ? -12.583 -10.661 3.824 1.00 95.88 97 PRO A O 1
ATOM 738 N N . SER A 1 98 ? -12.770 -9.976 1.696 1.00 96.69 98 SER A N 1
ATOM 739 C CA . SER A 1 98 ? -12.650 -11.315 1.089 1.00 96.69 98 SER A CA 1
ATOM 740 C C . SER A 1 98 ? -11.579 -11.419 -0.004 1.00 96.69 98 SER A C 1
ATOM 742 O O . SER A 1 98 ? -11.304 -12.520 -0.487 1.00 96.69 98 SER A O 1
ATOM 744 N N . GLY A 1 99 ? -10.936 -10.301 -0.355 1.00 94.00 99 GLY A N 1
ATOM 745 C CA . GLY A 1 99 ? -9.880 -10.250 -1.364 1.00 94.00 99 GLY A CA 1
ATOM 746 C C . GLY A 1 99 ? -8.670 -11.128 -1.028 1.00 94.00 99 GLY A C 1
ATOM 747 O O . GLY A 1 99 ? -8.383 -11.430 0.136 1.00 94.00 99 GLY A O 1
ATOM 748 N N . LYS A 1 100 ? -7.950 -11.537 -2.073 1.00 95.25 100 LYS A N 1
ATOM 749 C CA . LYS A 1 100 ? -6.652 -12.220 -2.000 1.00 95.25 100 LYS A CA 1
ATOM 750 C C . LYS A 1 100 ? -5.650 -11.432 -2.833 1.00 95.25 100 LYS A C 1
ATOM 752 O O . LYS A 1 100 ? -6.033 -10.822 -3.826 1.00 95.25 100 LYS A O 1
ATOM 757 N N . LEU A 1 101 ? -4.386 -11.438 -2.417 1.00 92.81 101 LEU A N 1
ATOM 758 C CA . LEU A 1 101 ? -3.328 -10.769 -3.166 1.00 92.81 101 LEU A CA 1
ATOM 759 C C . LEU A 1 101 ? -3.146 -11.463 -4.520 1.00 92.81 101 LEU A C 1
ATOM 761 O O . LEU A 1 101 ? -2.961 -12.679 -4.567 1.00 92.81 101 LEU A O 1
ATOM 765 N N . ALA A 1 102 ? -3.228 -10.681 -5.595 1.00 89.88 102 ALA A N 1
ATOM 766 C CA . ALA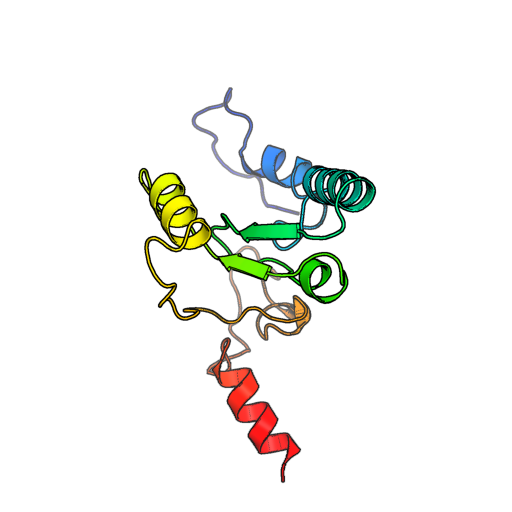 A 1 102 ? -2.949 -11.142 -6.953 1.00 89.88 102 ALA A CA 1
ATOM 767 C C . ALA A 1 102 ? -1.446 -11.111 -7.277 1.00 89.88 102 ALA A C 1
ATOM 769 O O . ALA A 1 102 ? -1.009 -11.829 -8.170 1.00 89.88 102 ALA A O 1
ATOM 770 N N . ASP A 1 103 ? -0.670 -10.325 -6.524 1.00 90.25 103 ASP A N 1
ATOM 771 C CA . ASP A 1 103 ? 0.780 -10.208 -6.662 1.00 90.25 103 ASP A CA 1
ATOM 772 C C . ASP A 1 103 ? 1.500 -10.416 -5.318 1.00 90.25 103 ASP A C 1
ATOM 774 O O . ASP A 1 103 ? 0.894 -10.391 -4.240 1.00 90.25 103 ASP A O 1
ATOM 778 N N . THR A 1 104 ? 2.807 -10.644 -5.377 1.00 90.75 104 THR A N 1
ATOM 779 C CA . THR A 1 104 ? 3.675 -10.768 -4.210 1.00 90.75 104 THR A CA 1
ATOM 780 C C . THR A 1 104 ? 4.078 -9.387 -3.729 1.00 90.75 104 THR A C 1
ATOM 782 O O . THR A 1 104 ? 4.644 -8.617 -4.483 1.00 90.75 104 THR A O 1
ATOM 785 N N . PHE A 1 105 ? 3.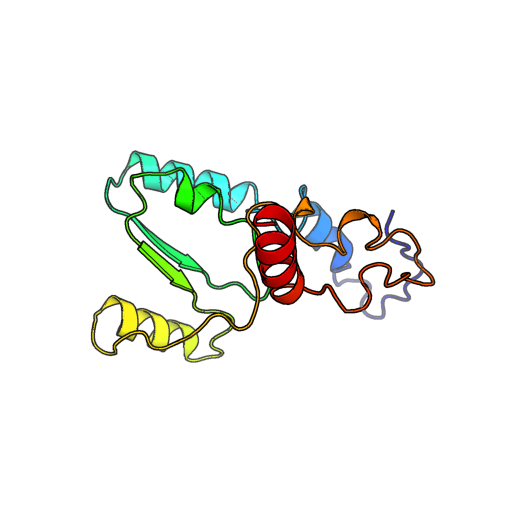874 -9.111 -2.443 1.00 91.75 105 PHE A N 1
ATOM 786 C CA . PHE A 1 105 ? 4.476 -7.961 -1.773 1.00 91.75 105 PHE A CA 1
ATOM 787 C C . PHE A 1 105 ? 5.814 -8.399 -1.179 1.00 91.75 105 PHE A C 1
ATOM 789 O O . PHE A 1 105 ? 5.854 -9.039 -0.121 1.00 91.75 105 PHE A O 1
ATOM 796 N N . ALA A 1 106 ? 6.898 -8.143 -1.912 1.00 89.75 106 ALA A N 1
ATOM 797 C CA . ALA A 1 106 ? 8.248 -8.471 -1.470 1.00 89.75 106 ALA A CA 1
ATOM 798 C C . ALA A 1 106 ? 8.645 -7.666 -0.220 1.00 89.75 106 ALA A C 1
ATOM 800 O O . ALA A 1 106 ? 8.149 -6.566 0.012 1.00 89.75 106 ALA A O 1
ATOM 801 N N . ALA A 1 107 ? 9.528 -8.226 0.615 1.00 88.69 107 ALA A N 1
ATOM 802 C CA . ALA A 1 107 ? 9.978 -7.541 1.829 1.00 88.69 107 ALA A CA 1
ATOM 803 C C . ALA A 1 107 ? 11.003 -6.438 1.529 1.00 88.69 107 ALA A C 1
ATOM 805 O O . ALA A 1 107 ? 11.130 -5.498 2.311 1.00 88.69 107 ALA A O 1
ATOM 806 N N . ARG A 1 108 ? 11.737 -6.582 0.424 1.00 89.75 108 ARG A N 1
ATOM 807 C CA . ARG A 1 108 ? 12.647 -5.594 -0.152 1.00 89.75 108 ARG A CA 1
ATOM 808 C C . ARG A 1 108 ? 12.541 -5.649 -1.670 1.00 89.75 108 ARG A C 1
ATOM 810 O O . ARG A 1 108 ? 12.179 -6.694 -2.214 1.00 89.75 108 ARG A O 1
ATOM 817 N N . LEU A 1 109 ? 12.905 -4.561 -2.340 1.00 89.19 109 LEU A N 1
ATOM 818 C CA . LEU A 1 109 ? 12.898 -4.501 -3.800 1.00 89.19 109 LEU A CA 1
ATOM 819 C C . LEU A 1 109 ? 13.809 -5.580 -4.405 1.00 89.19 109 LEU A C 1
ATOM 821 O O . LEU A 1 109 ? 13.428 -6.250 -5.358 1.00 89.19 109 LEU A O 1
ATOM 825 N N . GLU A 1 110 ? 14.967 -5.840 -3.799 1.00 90.12 110 GLU A N 1
ATOM 826 C CA . GLU A 1 110 ? 15.937 -6.834 -4.283 1.00 90.12 110 GLU A CA 1
ATOM 827 C C . GLU A 1 110 ? 15.472 -8.283 -4.087 1.00 90.12 110 GLU A C 1
ATOM 829 O O . GLU A 1 110 ? 16.111 -9.210 -4.577 1.00 90.12 110 GLU A O 1
ATOM 834 N N . ASP A 1 111 ? 14.370 -8.509 -3.364 1.00 89.62 111 ASP A N 1
ATOM 835 C CA . ASP A 1 111 ? 13.789 -9.846 -3.254 1.00 89.62 111 ASP A CA 1
ATOM 836 C C . ASP A 1 111 ? 12.953 -10.207 -4.504 1.00 89.62 111 ASP A C 1
ATOM 838 O O . ASP A 1 111 ? 12.583 -11.375 -4.666 1.00 89.62 111 ASP A O 1
ATOM 842 N N . TYR A 1 112 ? 12.658 -9.244 -5.393 1.00 88.75 112 TYR A N 1
ATOM 843 C CA . TYR A 1 112 ? 12.167 -9.561 -6.734 1.00 88.75 112 TYR A CA 1
ATOM 844 C C . TYR A 1 112 ? 13.338 -10.004 -7.627 1.00 88.75 112 TYR A C 1
ATOM 846 O O . TYR A 1 112 ? 14.325 -9.282 -7.744 1.00 88.75 112 TYR A O 1
ATOM 854 N N . PRO A 1 113 ? 13.232 -11.156 -8.309 1.00 88.25 113 PRO A N 1
ATOM 855 C CA . PRO A 1 113 ? 14.308 -11.693 -9.150 1.00 88.25 113 PRO A CA 1
ATOM 856 C C . PRO A 1 113 ? 14.707 -10.799 -10.316 1.00 88.25 113 PRO A C 1
ATOM 858 O O . PRO A 1 113 ? 15.847 -10.850 -10.760 1.00 88.25 113 PRO A O 1
ATOM 861 N N . SER A 1 114 ? 13.764 -10.009 -10.824 1.00 87.94 114 SER A N 1
ATOM 862 C CA . SER A 1 114 ? 13.995 -9.134 -11.965 1.00 87.94 114 SER A CA 1
ATOM 863 C C . SER A 1 114 ? 14.764 -7.867 -11.588 1.00 87.94 114 SER A C 1
ATOM 865 O O . SER A 1 114 ? 15.314 -7.236 -12.478 1.00 87.94 114 SER A O 1
ATOM 867 N N . THR A 1 115 ? 14.838 -7.491 -10.303 1.00 88.38 115 THR A N 1
ATOM 868 C CA . THR A 1 115 ? 15.330 -6.173 -9.859 1.00 88.38 115 THR A CA 1
ATOM 869 C C . THR A 1 115 ? 16.728 -5.824 -10.358 1.00 88.38 115 THR A C 1
ATOM 871 O O . THR A 1 115 ? 16.952 -4.680 -10.733 1.00 88.38 115 THR A O 1
ATOM 874 N N . GLU A 1 116 ? 17.662 -6.776 -10.364 1.00 85.88 116 GLU A N 1
ATOM 875 C CA . GLU A 1 116 ? 19.068 -6.507 -10.704 1.00 85.88 116 GLU A CA 1
ATOM 876 C C . GLU A 1 116 ? 19.253 -6.059 -12.162 1.00 85.88 116 GLU A C 1
ATOM 878 O O . GLU A 1 116 ? 19.998 -5.117 -12.419 1.00 85.88 116 GLU A O 1
ATOM 883 N N . ASN A 1 117 ? 18.537 -6.691 -13.096 1.00 83.50 117 ASN A N 1
ATOM 884 C CA . ASN A 1 117 ? 18.700 -6.470 -14.539 1.00 83.50 117 ASN A CA 1
ATOM 885 C C . ASN A 1 117 ? 17.586 -5.587 -15.133 1.00 83.50 117 ASN A C 1
ATOM 887 O O . ASN A 1 117 ? 17.590 -5.259 -16.323 1.00 83.50 117 ASN A O 1
ATOM 891 N N . PHE A 1 118 ? 16.599 -5.203 -14.316 1.00 82.88 118 PHE A N 1
ATOM 892 C CA . PHE A 1 118 ? 15.497 -4.354 -14.747 1.00 82.88 118 PHE A CA 1
ATOM 893 C C . PHE A 1 118 ? 16.023 -2.956 -15.101 1.00 82.88 118 PHE A C 1
ATOM 895 O O . PHE A 1 118 ? 16.667 -2.302 -14.286 1.00 82.88 118 PHE A O 1
ATOM 902 N N . HIS A 1 119 ? 15.735 -2.494 -16.322 1.00 78.56 119 HIS A N 1
ATOM 903 C CA . HIS A 1 119 ? 16.211 -1.220 -16.885 1.00 78.56 119 HIS A CA 1
ATOM 904 C C . HIS A 1 119 ? 17.727 -1.097 -17.147 1.00 78.56 119 HIS A C 1
ATOM 906 O O . HIS A 1 119 ? 18.229 0.022 -17.260 1.00 78.56 119 HIS A O 1
ATOM 912 N N . GLU A 1 120 ? 18.464 -2.202 -17.316 1.00 81.06 120 GLU A N 1
ATOM 913 C CA . GLU A 1 120 ? 19.879 -2.135 -17.730 1.00 81.06 120 GLU A CA 1
ATOM 914 C C . GLU A 1 120 ? 20.061 -1.511 -19.133 1.00 81.06 120 GLU A C 1
ATOM 916 O O . GLU A 1 120 ? 21.032 -0.793 -19.382 1.00 81.06 120 GLU A O 1
ATOM 921 N N . SER A 1 121 ? 19.107 -1.733 -20.046 1.00 83.56 121 SER A N 1
ATOM 922 C CA . SER A 1 121 ? 19.119 -1.206 -21.416 1.00 83.56 121 SER A CA 1
ATOM 923 C C . SER A 1 121 ? 17.809 -0.494 -21.766 1.00 83.56 121 SER A C 1
ATOM 925 O O . SER A 1 121 ? 16.730 -0.844 -21.291 1.00 83.56 121 SER A O 1
ATOM 927 N N . VAL A 1 122 ? 17.912 0.532 -22.616 1.00 80.38 122 VAL A N 1
ATOM 928 C CA . VAL A 1 122 ? 16.759 1.266 -23.171 1.00 80.38 122 VAL A CA 1
ATOM 929 C C . VAL A 1 122 ? 16.161 0.580 -24.403 1.00 80.38 122 VAL A C 1
ATOM 931 O O . VAL A 1 122 ? 15.074 0.945 -24.839 1.00 80.38 122 VAL A O 1
ATOM 934 N N . GLU A 1 123 ? 16.866 -0.398 -24.978 1.00 84.38 123 GLU A N 1
ATOM 935 C CA . GLU A 1 123 ? 16.450 -1.106 -26.196 1.00 84.38 123 GLU A CA 1
ATOM 936 C C . GLU A 1 123 ? 15.861 -2.489 -25.898 1.00 84.38 123 GLU A C 1
ATOM 938 O O . GLU A 1 123 ? 15.016 -2.978 -26.648 1.00 84.38 123 GLU A O 1
ATOM 943 N N . TYR A 1 124 ? 16.306 -3.132 -24.816 1.00 83.62 124 TYR A N 1
ATOM 944 C CA . TYR A 1 124 ? 15.902 -4.487 -24.452 1.00 83.62 124 TYR A CA 1
ATOM 945 C C . TYR A 1 124 ? 16.001 -4.722 -22.941 1.00 83.62 124 TYR A C 1
ATOM 947 O O . TYR A 1 124 ? 16.659 -3.977 -22.222 1.00 83.62 124 TYR A O 1
ATOM 955 N N . VAL A 1 125 ? 15.354 -5.787 -22.468 1.00 86.38 125 VAL A N 1
ATOM 956 C CA . VAL A 1 125 ? 15.497 -6.312 -21.104 1.00 86.38 125 VAL A CA 1
ATOM 957 C C . VAL A 1 125 ? 15.632 -7.824 -21.217 1.00 86.38 125 VAL A C 1
ATOM 959 O O . VAL A 1 125 ? 14.788 -8.465 -21.847 1.00 86.38 125 VAL A O 1
ATOM 962 N N . ASP A 1 126 ? 16.682 -8.387 -20.622 1.00 88.12 126 ASP A N 1
ATOM 963 C CA . ASP A 1 126 ? 16.910 -9.831 -20.606 1.00 88.12 126 ASP A CA 1
ATOM 964 C C . ASP A 1 126 ? 16.198 -10.476 -19.409 1.00 88.12 126 ASP A C 1
ATOM 966 O O . ASP A 1 126 ? 16.500 -10.196 -18.250 1.00 88.12 126 ASP A O 1
ATOM 970 N N . TYR A 1 127 ? 15.256 -11.378 -19.694 1.00 87.19 127 TYR A N 1
ATOM 971 C CA . TYR A 1 127 ? 14.433 -12.066 -18.689 1.00 87.19 127 TYR A CA 1
ATOM 972 C C . TYR A 1 127 ? 15.202 -13.249 -18.089 1.00 87.19 127 TYR A C 1
ATOM 974 O O . TYR A 1 127 ? 14.925 -14.421 -18.359 1.00 87.19 127 TYR A O 1
ATOM 982 N N . THR A 1 128 ? 16.232 -12.932 -17.307 1.00 89.00 128 THR A N 1
ATOM 983 C CA . THR A 1 128 ? 17.130 -13.915 -16.679 1.00 89.00 128 THR A CA 1
ATOM 984 C C . THR A 1 128 ? 16.452 -14.778 -15.615 1.00 89.00 128 THR A C 1
ATOM 986 O O . THR A 1 128 ? 16.929 -15.868 -15.302 1.00 89.00 128 THR A O 1
ATOM 989 N N . GLU A 1 129 ? 15.324 -14.320 -15.075 1.00 83.75 129 GLU A N 1
ATOM 990 C CA . GLU A 1 129 ? 14.533 -15.035 -14.082 1.00 83.75 129 GLU A CA 1
ATOM 991 C C . GLU A 1 129 ? 13.770 -16.235 -14.666 1.00 83.75 129 GLU A C 1
ATOM 993 O O . GLU A 1 129 ? 13.370 -17.129 -13.915 1.00 83.75 129 GLU A O 1
ATOM 998 N N . ASP A 1 130 ? 13.604 -16.299 -15.994 1.00 86.06 130 ASP A N 1
ATOM 999 C CA . ASP A 1 130 ? 12.886 -17.358 -16.714 1.00 86.06 130 ASP A CA 1
ATOM 1000 C C . ASP A 1 130 ? 11.517 -17.664 -16.064 1.00 86.06 130 ASP A C 1
ATOM 1002 O O . ASP A 1 130 ? 10.602 -16.842 -16.075 1.00 86.06 130 ASP A O 1
ATOM 1006 N N . ARG A 1 131 ? 11.346 -18.845 -15.456 1.00 81.38 131 ARG A N 1
ATOM 1007 C CA . ARG A 1 131 ? 10.087 -19.256 -14.807 1.00 81.38 131 ARG A CA 1
ATOM 1008 C C . ARG A 1 131 ? 9.968 -18.789 -13.360 1.00 81.38 131 ARG A C 1
ATOM 1010 O O . ARG A 1 131 ? 8.928 -18.999 -12.733 1.00 81.38 131 ARG A O 1
ATOM 1017 N N . LEU A 1 132 ? 11.027 -18.228 -12.788 1.00 79.06 132 LEU A N 1
ATOM 1018 C CA . LEU A 1 132 ? 11.089 -17.816 -11.392 1.00 79.06 132 LEU A CA 1
ATOM 1019 C C . LEU A 1 132 ? 10.578 -16.385 -11.252 1.00 79.06 132 LEU A C 1
ATOM 1021 O O . LEU A 1 132 ? 11.325 -15.492 -10.889 1.00 79.06 132 LEU A O 1
ATOM 1025 N N . VAL A 1 133 ? 9.285 -16.180 -11.496 1.00 76.94 133 VAL A N 1
ATOM 1026 C CA . VAL A 1 133 ? 8.632 -14.874 -11.326 1.00 76.94 133 VAL A CA 1
ATOM 1027 C C . VAL A 1 133 ? 7.769 -14.881 -10.060 1.00 76.94 133 VAL A C 1
ATOM 1029 O O . VAL A 1 133 ? 7.000 -15.819 -9.821 1.00 76.94 133 VAL A O 1
ATOM 1032 N N . SER A 1 134 ? 7.878 -13.830 -9.240 1.00 75.12 134 SER A N 1
ATOM 1033 C CA . SER A 1 134 ? 7.009 -13.564 -8.079 1.00 75.12 134 SER A CA 1
ATOM 1034 C C . SER A 1 134 ? 6.841 -14.799 -7.157 1.00 75.12 134 SER A C 1
ATOM 1036 O O . SER A 1 134 ? 7.814 -15.301 -6.586 1.00 75.12 134 SER A O 1
ATOM 1038 N N . VAL A 1 135 ? 5.626 -15.343 -7.006 1.00 65.88 135 VAL A N 1
ATOM 1039 C CA . VAL A 1 135 ? 5.311 -16.453 -6.080 1.00 65.88 135 VAL A CA 1
ATOM 1040 C C . VAL A 1 135 ? 6.143 -17.725 -6.333 1.00 65.88 135 VAL A C 1
ATOM 1042 O O . VAL A 1 135 ? 6.460 -18.450 -5.381 1.00 65.88 135 VAL A O 1
ATOM 1045 N N . LEU A 1 136 ? 6.538 -17.999 -7.584 1.00 61.03 136 LEU A N 1
ATOM 1046 C CA . LEU A 1 136 ? 7.310 -19.199 -7.946 1.00 61.03 136 LEU A CA 1
ATOM 1047 C C . LEU A 1 136 ? 8.688 -19.235 -7.271 1.00 61.03 136 LEU A C 1
ATOM 1049 O O . LEU A 1 136 ? 9.146 -20.302 -6.854 1.00 61.03 136 LEU A O 1
ATOM 1053 N N . VAL A 1 137 ? 9.294 -18.067 -7.062 1.00 58.66 137 VAL A N 1
ATOM 1054 C CA . VAL A 1 137 ? 10.600 -17.900 -6.408 1.00 58.66 137 VAL A CA 1
ATOM 1055 C C . VAL A 1 137 ? 10.545 -18.413 -4.978 1.00 58.66 137 VAL A C 1
ATOM 1057 O O . VAL A 1 137 ? 11.403 -19.185 -4.545 1.00 58.66 137 VAL A O 1
ATOM 1060 N N . ARG A 1 138 ? 9.497 -18.029 -4.239 1.00 52.56 138 ARG A N 1
ATOM 1061 C CA . ARG A 1 138 ? 9.344 -18.352 -2.816 1.00 52.56 138 ARG A CA 1
ATOM 1062 C C . ARG A 1 138 ? 8.975 -19.813 -2.581 1.00 52.56 138 ARG A C 1
ATOM 1064 O O . ARG A 1 138 ? 9.381 -20.385 -1.568 1.00 52.56 138 ARG A O 1
ATOM 1071 N N . ILE A 1 139 ? 8.211 -20.419 -3.492 1.00 56.94 139 ILE A N 1
ATOM 1072 C CA . ILE A 1 139 ? 7.882 -21.847 -3.421 1.00 56.94 139 ILE A CA 1
ATOM 1073 C C . ILE A 1 139 ? 9.163 -22.668 -3.596 1.00 56.94 139 ILE A C 1
ATOM 1075 O O . ILE A 1 139 ? 9.471 -23.504 -2.747 1.00 56.94 139 ILE A O 1
ATOM 1079 N N . LEU A 1 140 ? 9.952 -22.391 -4.636 1.00 51.09 140 LEU A N 1
ATOM 1080 C CA . LEU A 1 140 ? 11.128 -23.196 -4.968 1.00 51.09 140 LEU A CA 1
ATOM 1081 C C . LEU A 1 140 ? 12.304 -22.983 -4.004 1.00 51.09 140 LEU A C 1
ATOM 1083 O O . LEU A 1 140 ? 12.923 -23.965 -3.597 1.00 51.09 140 LEU A O 1
ATOM 1087 N N . THR A 1 141 ? 12.558 -21.758 -3.529 1.00 51.12 141 THR A N 1
ATOM 1088 C CA . THR A 1 141 ? 13.585 -21.518 -2.490 1.00 51.12 141 THR A CA 1
ATOM 1089 C C . THR A 1 141 ? 13.259 -22.222 -1.171 1.00 51.12 141 THR A C 1
ATOM 1091 O O . THR A 1 141 ? 14.151 -22.798 -0.548 1.00 51.12 141 THR A O 1
ATOM 1094 N N . ARG A 1 142 ? 11.982 -22.285 -0.760 1.00 42.56 142 ARG A N 1
ATOM 1095 C CA . ARG A 1 142 ? 11.576 -23.073 0.421 1.00 42.56 142 ARG A CA 1
ATOM 1096 C C . ARG A 1 142 ? 11.781 -24.578 0.251 1.00 42.56 142 ARG A C 1
ATOM 1098 O O . ARG A 1 142 ? 12.025 -25.249 1.252 1.00 42.56 142 ARG A O 1
ATOM 1105 N N . PHE A 1 143 ? 11.677 -25.106 -0.969 1.00 45.22 143 PHE A N 1
ATOM 1106 C CA . PHE A 1 143 ? 11.974 -26.513 -1.253 1.00 45.22 143 PHE A CA 1
ATOM 1107 C C . PHE A 1 143 ? 13.478 -26.796 -1.306 1.00 45.22 143 PHE A C 1
ATOM 1109 O O . PHE A 1 143 ? 13.898 -27.863 -0.864 1.00 45.22 143 PHE A O 1
ATOM 1116 N N . TYR A 1 144 ? 14.284 -25.851 -1.794 1.00 41.09 144 TYR A N 1
ATOM 1117 C CA . TYR A 1 144 ? 15.730 -26.036 -1.936 1.00 41.09 144 TYR A CA 1
ATOM 1118 C C . TYR A 1 144 ? 16.492 -25.896 -0.609 1.00 41.09 144 TYR A C 1
ATOM 1120 O O . TYR A 1 144 ? 17.461 -26.607 -0.389 1.00 41.09 144 TYR A O 1
ATOM 1128 N N . VAL A 1 145 ? 16.023 -25.046 0.314 1.00 42.81 145 VAL A N 1
ATOM 1129 C CA . VAL A 1 145 ? 16.644 -24.842 1.644 1.00 42.81 145 VAL A CA 1
ATOM 1130 C C . VAL A 1 145 ? 16.237 -25.919 2.671 1.00 42.81 145 VAL A C 1
ATOM 1132 O O . VAL A 1 145 ? 16.820 -26.012 3.746 1.00 42.81 145 VAL A O 1
ATOM 1135 N N . ARG A 1 146 ? 15.224 -26.745 2.370 1.00 42.31 146 ARG A N 1
ATOM 1136 C CA . ARG A 1 146 ? 14.753 -27.843 3.244 1.00 42.31 146 ARG A CA 1
ATOM 1137 C C . ARG A 1 146 ? 15.192 -29.246 2.796 1.00 42.31 146 ARG A C 1
ATOM 1139 O O . ARG A 1 146 ? 14.655 -30.227 3.311 1.00 42.31 146 ARG A O 1
ATOM 1146 N N . ARG A 1 147 ? 16.131 -29.351 1.859 1.00 39.72 147 ARG A N 1
ATOM 1147 C CA . ARG A 1 147 ? 16.880 -30.584 1.579 1.00 39.72 147 ARG A CA 1
ATOM 1148 C C . ARG A 1 147 ? 18.284 -30.463 2.144 1.00 39.72 147 ARG A C 1
ATOM 1150 O O . ARG A 1 147 ? 18.800 -31.517 2.567 1.00 39.72 147 ARG A O 1
#

Foldseek 3Di:
DDDPPDDDPCPPPDDVVVVQCVQQVVHPQEDGPVRVVVVVVCVVPAQADEAEAADQDAHAPLVCVPRNSHPYYHYQHPVPPCSVVVVVCCVVVVDPDDDDDPFARDNDQVVFVQSVQPPPDPVDTDPPCVPVGGPNVVVVVVVVVVD

pLDDT: mean 84.26, std 16.15, range [38.0, 98.44]

Radius of gyration: 19.17 Å; chains: 1; bounding box: 41×54×49 Å

Sequence (147 aa):
MEYNGEFNPWPDETSMPKLSAEVYLDGDFYLTAGEKKLLAQVEEVYDKIVVVLNIGGVIDLSWIKRDDKIGAALYGGQGGMEGGTAMAQVLCGLVNPSGKLADTFAARLEDYPSTENFHESVEYVDYTEDRLVSVLVRILTRFYVRR